Protein AF-A0AAV6XB98-F1 (afdb_monomer_lite)

pLDDT: mean 74.79, std 18.64, range [35.88, 96.38]

Foldseek 3Di:
DDDDDDDDDDPPPVPDPQVVCCVPVNRPFPDDPPPPPGDDPDPVPPVVVVVVVVVVVVVVVVVVVVVVVVVVVVVVVVVVVVVVVVVVVVVVVVVVVVVVVVVPD

Sequence (105 aa):
MEKCRIDAETRGEVVDVDKIVDDTLGKRLSYIVGLGYGSKPNKSSSGMRILQETLKEKDRECVELREERAALMEEMNDTKSTLTEHTRLFEKLVQSQNLNSRDGD

Secondary structure (DSSP, 8-state):
----------------HHHHHHHHH-S-----TTT--S------HHHHHHHHHHHHHHHHHHHHHHHHHHHHHHHHHHHHHHHHHHHHHHHHHHHHHHHHTTTT-

Radius of gyration: 32.94 Å; chains: 1; bounding box: 71×32×87 Å

Structure (mmCIF, N/CA/C/O backbone):
data_AF-A0AAV6XB98-F1
#
_entry.id   AF-A0AAV6XB98-F1
#
loop_
_atom_site.group_PDB
_atom_site.id
_atom_site.type_symbol
_atom_site.label_atom_id
_atom_site.label_alt_id
_atom_site.label_comp_id
_atom_site.label_asym_id
_atom_site.label_entity_id
_atom_site.label_seq_id
_atom_site.pdbx_PDB_ins_code
_atom_site.Cartn_x
_atom_site.Cartn_y
_atom_site.Cartn_z
_atom_site.occupancy
_atom_site.B_iso_or_equiv
_atom_site.auth_seq_id
_atom_site.auth_comp_id
_atom_site.auth_asym_id
_atom_site.auth_atom_id
_atom_site.pdbx_PDB_model_num
ATOM 1 N N . MET A 1 1 ? 35.809 -27.806 25.733 1.00 35.88 1 MET A N 1
ATOM 2 C CA . MET A 1 1 ? 35.844 -27.625 24.268 1.00 35.88 1 MET A CA 1
ATOM 3 C C . MET A 1 1 ? 34.701 -28.454 23.703 1.00 35.88 1 MET A C 1
ATOM 5 O O . MET A 1 1 ? 34.775 -29.667 23.786 1.00 35.88 1 MET A O 1
ATOM 9 N N . GLU A 1 2 ? 33.515 -27.854 23.578 1.00 46.50 2 GLU A N 1
ATOM 10 C CA . GLU A 1 2 ? 32.950 -27.324 22.313 1.00 46.50 2 GLU A CA 1
ATOM 11 C C . GLU A 1 2 ? 32.302 -28.474 21.508 1.00 46.50 2 GLU A C 1
ATOM 13 O O . GLU A 1 2 ? 32.974 -29.440 21.174 1.00 46.50 2 GLU A O 1
ATOM 18 N N . LYS A 1 3 ? 30.992 -28.488 21.229 1.00 44.19 3 LYS A N 1
ATOM 19 C CA . LYS A 1 3 ? 30.304 -27.556 20.324 1.00 44.19 3 LYS A CA 1
ATOM 20 C C . LYS A 1 3 ? 28.782 -27.516 20.543 1.00 44.19 3 LYS A C 1
ATOM 22 O O . LYS A 1 3 ? 28.149 -28.539 20.776 1.00 44.19 3 LYS A O 1
ATOM 27 N N . CYS A 1 4 ? 28.243 -26.307 20.391 1.00 50.19 4 CYS A N 1
ATOM 28 C CA . CYS A 1 4 ? 26.832 -25.942 20.252 1.00 50.19 4 CYS A CA 1
ATOM 29 C C . CYS A 1 4 ? 26.159 -26.535 18.998 1.00 50.19 4 CYS A C 1
ATOM 31 O O . CYS A 1 4 ? 26.870 -26.865 18.045 1.00 50.19 4 CYS A O 1
ATOM 33 N N . ARG A 1 5 ? 24.808 -26.479 18.987 1.00 50.22 5 ARG A N 1
ATOM 34 C CA . ARG A 1 5 ? 23.828 -26.306 17.870 1.00 50.22 5 ARG A CA 1
ATOM 35 C C . ARG A 1 5 ? 22.649 -27.287 18.044 1.00 50.22 5 ARG A C 1
ATOM 37 O O . ARG A 1 5 ? 22.912 -28.432 18.370 1.00 50.22 5 ARG A O 1
ATOM 44 N N . ILE A 1 6 ? 21.363 -26.989 17.838 1.00 45.75 6 ILE A N 1
ATOM 45 C CA . ILE A 1 6 ? 20.564 -25.841 17.360 1.00 45.75 6 ILE A CA 1
ATOM 46 C C . ILE A 1 6 ? 19.116 -26.083 17.856 1.00 45.75 6 ILE A C 1
ATOM 48 O O . ILE A 1 6 ? 18.750 -27.214 18.167 1.00 45.75 6 ILE A O 1
ATOM 52 N N . ASP A 1 7 ? 18.355 -24.996 17.949 1.00 46.22 7 ASP A N 1
ATOM 53 C CA . ASP A 1 7 ? 17.010 -24.811 18.497 1.00 46.22 7 ASP A CA 1
ATOM 54 C C . ASP A 1 7 ? 15.831 -25.531 17.808 1.00 46.22 7 ASP A C 1
ATOM 56 O O . ASP A 1 7 ? 15.935 -26.046 16.698 1.00 46.22 7 ASP A O 1
ATOM 60 N N . ALA A 1 8 ? 14.681 -25.343 18.474 1.00 44.78 8 ALA A N 1
ATOM 61 C CA . ALA A 1 8 ? 13.292 -25.408 18.018 1.00 44.78 8 ALA A CA 1
ATOM 62 C C . ALA A 1 8 ? 12.590 -26.759 18.163 1.00 44.78 8 ALA A C 1
ATOM 64 O O . ALA A 1 8 ? 12.724 -27.623 17.315 1.00 44.78 8 ALA A O 1
ATOM 65 N N . GLU A 1 9 ? 11.732 -26.865 19.187 1.00 44.47 9 GLU A N 1
ATOM 66 C CA . GLU A 1 9 ? 10.374 -27.387 19.000 1.00 44.47 9 GLU A CA 1
ATOM 67 C C . GLU A 1 9 ? 9.471 -27.093 20.214 1.00 44.47 9 GLU A C 1
ATOM 69 O O . GLU A 1 9 ? 9.723 -27.480 21.354 1.00 44.47 9 GLU A O 1
ATOM 74 N N . THR A 1 10 ? 8.390 -26.363 19.923 1.00 48.88 10 THR A N 1
ATOM 75 C CA . THR A 1 10 ? 7.099 -26.383 20.626 1.00 48.88 10 THR A CA 1
ATOM 76 C C . THR A 1 10 ? 7.090 -26.071 22.126 1.00 48.88 10 THR A C 1
ATOM 78 O O . THR A 1 10 ? 6.768 -26.917 22.957 1.00 48.88 10 THR A O 1
ATOM 81 N N . ARG A 1 11 ? 7.239 -24.787 22.484 1.00 45.88 11 ARG A N 1
ATOM 82 C CA . ARG A 1 11 ? 6.486 -24.254 23.636 1.00 45.88 11 ARG A CA 1
ATOM 83 C C . ARG A 1 11 ? 5.016 -24.103 23.235 1.00 45.88 11 ARG A C 1
ATOM 85 O O . ARG A 1 11 ? 4.533 -23.001 23.008 1.00 45.88 11 ARG A O 1
ATOM 92 N N . GLY A 1 12 ? 4.322 -25.229 23.099 1.00 49.31 12 GLY A N 1
ATOM 93 C CA . GLY A 1 12 ? 2.868 -25.241 23.162 1.00 49.31 12 GLY A CA 1
ATOM 94 C C . GLY A 1 12 ? 2.483 -25.003 24.613 1.00 49.31 12 GLY A C 1
ATOM 95 O O . GLY A 1 12 ? 2.366 -25.954 25.381 1.00 49.31 12 GLY A O 1
ATOM 96 N N . GLU A 1 13 ? 2.369 -23.739 25.020 1.00 58.66 13 GLU A N 1
ATOM 97 C CA . GLU A 1 13 ? 1.646 -23.424 26.246 1.00 58.66 13 GLU A CA 1
ATOM 98 C C . GLU A 1 13 ? 0.235 -23.983 26.049 1.00 58.66 13 GLU A C 1
ATOM 100 O O . GLU A 1 13 ? -0.438 -23.635 25.079 1.00 58.66 13 GLU A O 1
ATOM 105 N N . VAL A 1 14 ? -0.166 -24.944 26.884 1.00 62.22 14 VAL A N 1
ATOM 106 C CA . VAL A 1 14 ? -1.522 -25.494 26.852 1.00 62.22 14 VAL A CA 1
ATOM 107 C C . VAL A 1 14 ? -2.437 -24.350 27.249 1.00 62.22 14 VAL A C 1
ATOM 109 O O . VAL A 1 14 ? -2.589 -24.040 28.430 1.00 62.22 14 VAL A O 1
ATOM 112 N N . VAL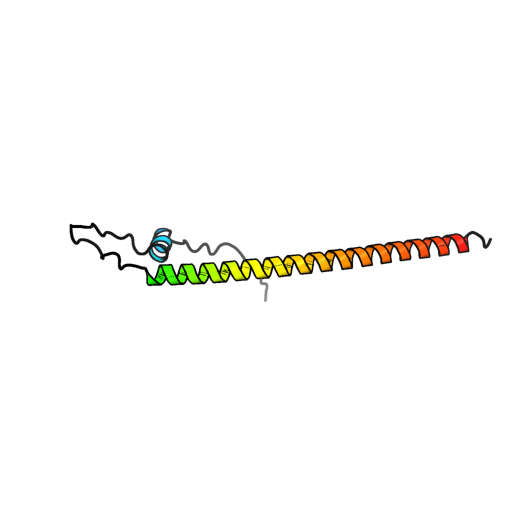 A 1 15 ? -2.965 -23.657 26.245 1.00 60.66 15 VAL A N 1
ATOM 113 C CA . VAL A 1 15 ? -3.853 -22.533 26.481 1.00 60.66 15 VAL A CA 1
ATOM 114 C C . VAL A 1 15 ? -5.194 -23.123 26.873 1.00 60.66 15 VAL A C 1
ATOM 116 O O . VAL A 1 15 ? -5.890 -23.725 26.056 1.00 60.66 15 VAL A O 1
ATOM 119 N N . ASP A 1 16 ? -5.508 -23.008 28.157 1.00 72.81 16 ASP A N 1
ATOM 120 C CA . ASP A 1 16 ? -6.788 -23.432 28.692 1.00 72.81 16 ASP A CA 1
ATOM 121 C C . ASP A 1 16 ? -7.898 -22.633 27.996 1.00 72.81 16 ASP A C 1
ATOM 123 O O . ASP A 1 16 ? -7.990 -21.408 28.123 1.00 72.81 16 ASP A O 1
ATOM 127 N N . VAL A 1 17 ? -8.711 -23.338 27.211 1.00 68.81 17 VAL A N 1
ATOM 128 C CA . VAL A 1 17 ? -9.831 -22.751 26.475 1.00 68.81 17 VAL A CA 1
ATOM 129 C C . VAL A 1 17 ? -10.807 -22.103 27.450 1.00 68.81 17 VAL A C 1
ATOM 131 O O . VAL A 1 17 ? -11.334 -21.038 27.140 1.00 68.81 17 VAL A O 1
ATOM 134 N N . ASP A 1 18 ? -10.991 -22.675 28.644 1.00 66.06 18 ASP A N 1
ATOM 135 C CA . ASP A 1 18 ? -11.857 -22.090 29.666 1.00 66.06 18 ASP A CA 1
ATOM 136 C C . ASP A 1 18 ? -11.288 -20.764 30.180 1.00 66.06 18 ASP A C 1
ATOM 138 O O . ASP A 1 18 ? -12.043 -19.818 30.384 1.00 66.06 18 ASP A O 1
ATOM 142 N N . LYS A 1 19 ? -9.960 -20.640 30.277 1.00 72.62 19 LYS A N 1
ATOM 143 C CA . LYS A 1 19 ? -9.297 -19.380 30.632 1.00 72.62 19 LYS A CA 1
ATOM 144 C C . LYS A 1 19 ? -9.424 -18.331 29.528 1.00 72.62 19 LYS A C 1
ATOM 146 O O . LYS A 1 19 ? -9.740 -17.187 29.827 1.00 72.62 19 LYS A O 1
ATOM 151 N N . ILE A 1 20 ? -9.237 -18.708 28.259 1.00 70.88 20 ILE A N 1
ATOM 152 C CA . ILE A 1 20 ? -9.449 -17.781 27.132 1.00 70.88 20 ILE A CA 1
ATOM 153 C C . ILE A 1 20 ? -10.890 -17.284 27.132 1.00 70.88 20 ILE A C 1
ATOM 155 O O . ILE A 1 20 ? -11.127 -16.091 26.970 1.00 70.88 20 ILE A 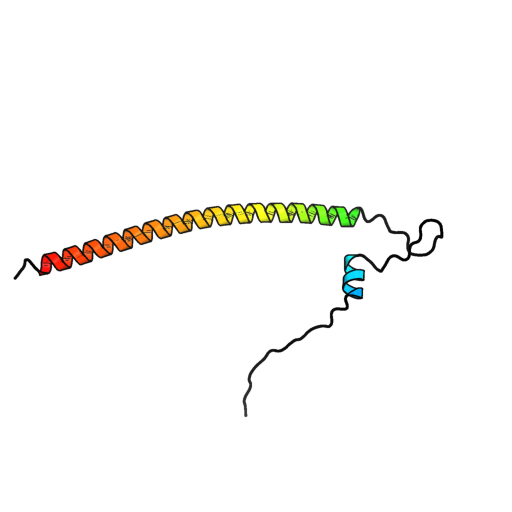O 1
ATOM 159 N N . VAL A 1 21 ? -11.850 -18.192 27.309 1.00 66.75 21 VAL A N 1
ATOM 160 C CA . VAL A 1 21 ? -13.281 -17.881 27.334 1.00 66.75 21 VAL A CA 1
ATOM 161 C C . VAL A 1 21 ? -13.621 -16.989 28.525 1.00 66.75 21 VAL A C 1
ATOM 163 O O . VAL A 1 21 ? -14.330 -16.004 28.347 1.00 66.75 21 VAL A O 1
ATOM 166 N N . ASP A 1 22 ? -13.081 -17.264 29.709 1.00 69.94 22 ASP A N 1
ATOM 167 C CA . ASP A 1 22 ? -13.283 -16.432 30.895 1.00 69.94 22 ASP A CA 1
ATOM 168 C C . ASP A 1 22 ? -12.633 -15.042 30.753 1.00 69.94 22 ASP A C 1
ATOM 170 O O . ASP A 1 22 ? -13.197 -14.058 31.235 1.00 69.94 22 ASP A O 1
ATOM 174 N N . ASP A 1 23 ? -11.495 -14.936 30.062 1.00 67.56 23 ASP A N 1
ATOM 175 C CA . ASP A 1 23 ? -10.796 -13.669 29.805 1.00 67.56 23 ASP A CA 1
ATOM 176 C C . ASP A 1 23 ? -11.473 -12.848 28.687 1.00 67.56 23 ASP A C 1
ATOM 178 O O . ASP A 1 23 ? -11.499 -11.617 28.748 1.00 67.56 23 ASP A O 1
ATOM 182 N N . THR A 1 24 ? -12.060 -13.505 27.676 1.00 59.41 24 THR A N 1
ATOM 183 C CA . THR A 1 24 ? -12.726 -12.841 26.534 1.00 59.41 24 THR A CA 1
ATOM 184 C C . THR A 1 24 ? -14.206 -12.554 26.764 1.00 59.41 24 THR A C 1
ATOM 186 O O . THR A 1 24 ? -14.690 -11.494 26.369 1.00 59.41 24 THR A O 1
ATOM 189 N N . LEU A 1 25 ? -14.941 -13.475 27.387 1.00 61.69 25 LEU A N 1
ATOM 190 C CA . LEU A 1 25 ? -16.385 -13.367 27.625 1.00 61.69 25 LEU A CA 1
ATOM 191 C C . LEU A 1 25 ? -16.723 -12.996 29.077 1.00 61.69 25 LEU A C 1
ATOM 193 O O . LEU A 1 25 ? -17.885 -12.707 29.379 1.00 61.69 25 LEU A O 1
ATOM 197 N N . GLY A 1 26 ? -15.726 -12.957 29.968 1.00 58.72 26 GLY A N 1
ATOM 198 C CA . GLY A 1 26 ? -15.941 -12.928 31.412 1.00 58.72 26 GLY A CA 1
ATOM 199 C C . GLY A 1 26 ? -16.292 -14.325 31.934 1.00 58.72 26 GLY A C 1
ATOM 200 O O . GLY A 1 26 ? -16.940 -15.104 31.235 1.00 58.72 26 GLY A O 1
ATOM 201 N N . LYS A 1 27 ? -15.892 -14.637 33.179 1.00 61.09 27 LYS A N 1
ATOM 202 C CA . LYS A 1 27 ? -16.232 -15.900 33.870 1.00 61.09 27 LYS A CA 1
ATOM 203 C C . LYS A 1 27 ? -17.668 -16.313 33.578 1.00 61.09 27 LYS A C 1
ATOM 205 O O . LYS A 1 27 ? -18.549 -15.487 33.831 1.00 61.09 27 LYS A O 1
ATOM 210 N N . ARG A 1 28 ? -17.900 -17.552 33.103 1.00 56.91 28 ARG A N 1
ATOM 211 C CA . ARG A 1 28 ? -19.246 -18.103 32.799 1.00 56.91 28 ARG A CA 1
ATOM 212 C C . ARG A 1 28 ? -20.277 -17.575 33.800 1.00 56.91 28 ARG A C 1
ATOM 214 O O . ARG A 1 28 ? -20.323 -18.003 34.955 1.00 56.91 28 ARG A O 1
ATOM 221 N N . LEU A 1 29 ? -21.066 -16.590 33.370 1.00 56.94 29 LEU A N 1
ATOM 222 C CA . LEU A 1 29 ? -21.974 -15.860 34.247 1.00 56.94 29 LEU A CA 1
ATOM 223 C C . LEU A 1 29 ? -23.088 -16.810 34.694 1.00 56.94 29 LEU A C 1
ATOM 225 O O . LEU A 1 29 ? -24.021 -17.087 33.950 1.00 56.94 29 LEU A O 1
ATOM 229 N N . SER A 1 30 ? -23.017 -17.273 35.939 1.00 59.06 30 SER A N 1
ATOM 230 C CA . SER A 1 30 ? -24.056 -18.065 36.614 1.00 59.06 30 SER A CA 1
ATOM 231 C C . SER A 1 30 ? -25.291 -17.239 37.001 1.00 59.06 30 SER A C 1
ATOM 233 O O . SER A 1 30 ? -26.075 -17.656 37.853 1.00 59.06 30 SER A O 1
ATOM 235 N N . TYR A 1 31 ? -25.457 -16.043 36.425 1.00 58.62 31 TYR A N 1
ATOM 236 C CA . TYR A 1 31 ? -26.515 -15.132 36.829 1.00 58.62 31 TYR A CA 1
ATOM 237 C C . TYR A 1 31 ? -27.869 -15.547 36.265 1.00 58.62 31 TYR A C 1
ATOM 239 O O . TYR A 1 31 ? -28.130 -15.405 35.071 1.00 58.62 31 TYR A O 1
ATOM 247 N N . ILE A 1 32 ? -28.752 -16.003 37.152 1.00 60.53 32 ILE A N 1
ATOM 248 C CA . ILE A 1 32 ? -30.136 -16.333 36.814 1.00 60.53 32 ILE A CA 1
ATOM 249 C C . ILE A 1 32 ? -31.023 -15.156 37.227 1.00 60.53 32 ILE A C 1
ATOM 251 O O . ILE A 1 32 ? -31.219 -14.869 38.414 1.00 60.53 32 ILE A O 1
ATOM 255 N N . VAL A 1 33 ? -31.571 -14.460 36.229 1.00 51.94 33 VAL A N 1
ATOM 256 C CA . VAL A 1 33 ? -32.494 -13.335 36.430 1.00 51.94 33 VAL A CA 1
ATOM 257 C C . VAL A 1 33 ? -33.710 -13.806 37.236 1.00 51.94 33 VAL A C 1
ATOM 259 O O . VAL A 1 33 ? -34.360 -14.779 36.876 1.00 51.94 33 VAL A O 1
ATOM 262 N N . GLY A 1 34 ? -34.021 -13.101 38.328 1.00 56.09 34 GLY A N 1
ATOM 263 C CA . GLY A 1 34 ? -35.185 -13.375 39.182 1.00 56.09 34 GLY A CA 1
ATOM 264 C C . GLY A 1 34 ? -34.907 -14.254 40.405 1.00 56.09 34 GLY A C 1
ATOM 265 O O . GLY A 1 34 ? -35.691 -14.208 41.346 1.00 56.09 34 GLY A O 1
ATOM 266 N N . LEU A 1 35 ? -33.778 -14.973 40.448 1.00 60.97 35 LEU A N 1
ATOM 267 C CA . LEU A 1 35 ? -33.398 -15.809 41.600 1.00 60.97 35 LEU A CA 1
ATOM 268 C C . LEU A 1 35 ? -32.226 -15.241 42.417 1.00 60.97 35 LEU A C 1
ATOM 270 O O . LEU A 1 35 ? -31.918 -15.755 43.484 1.00 60.97 35 LEU A O 1
ATOM 274 N N . GLY A 1 36 ? -31.568 -14.177 41.944 1.00 58.03 36 GLY A N 1
ATOM 275 C CA . GLY A 1 36 ? -30.512 -13.482 42.696 1.00 58.03 36 GLY A CA 1
ATOM 276 C C . GLY A 1 36 ? -29.194 -14.255 42.853 1.00 58.03 36 GLY A C 1
ATOM 277 O O . GLY A 1 36 ? -28.289 -13.756 43.514 1.00 58.03 36 GLY A O 1
ATOM 278 N N . TYR A 1 37 ? -29.062 -15.430 42.233 1.00 52.38 37 TYR A N 1
ATOM 279 C CA . TYR A 1 37 ? -27.819 -16.202 42.179 1.00 52.38 37 TYR A CA 1
ATOM 280 C C . TYR A 1 37 ? -26.922 -15.707 41.046 1.00 52.38 37 TYR A C 1
ATOM 282 O O . TYR A 1 37 ? -27.423 -15.407 39.966 1.00 52.38 37 TYR A O 1
ATOM 290 N N . GLY A 1 38 ? -25.610 -15.656 41.297 1.00 59.34 38 GLY A N 1
ATOM 291 C CA . GLY A 1 38 ? -24.583 -15.215 40.348 1.00 59.34 38 GLY A CA 1
ATOM 292 C C . GLY A 1 38 ? -24.338 -13.700 40.349 1.00 59.34 38 GLY A C 1
ATOM 293 O O . GLY A 1 38 ? -25.159 -12.905 40.811 1.00 59.34 38 GLY A O 1
ATOM 294 N N . SER A 1 39 ? -23.181 -13.274 39.840 1.00 59.50 39 SER A N 1
ATOM 295 C CA . SER A 1 39 ? -22.861 -11.849 39.696 1.00 59.50 39 SER A CA 1
ATOM 296 C C . SER A 1 39 ? -23.759 -11.219 38.633 1.00 59.50 39 SER A C 1
ATOM 298 O O . SER A 1 39 ? -23.695 -11.609 37.470 1.00 59.50 39 SER A O 1
ATOM 300 N N . LYS A 1 40 ? -24.580 -10.227 39.013 1.00 62.09 40 LYS A N 1
ATOM 301 C CA . LYS A 1 40 ? -25.377 -9.436 38.060 1.00 62.09 40 LYS A CA 1
ATOM 302 C C . LYS A 1 40 ? -24.470 -8.955 36.919 1.00 62.09 40 LYS A C 1
ATOM 304 O O . LYS A 1 40 ? -23.456 -8.324 37.224 1.00 62.09 40 LYS A O 1
ATOM 309 N N . PRO A 1 41 ? -24.812 -9.206 35.640 1.00 59.12 41 PRO A N 1
ATOM 310 C CA . PRO A 1 41 ? -24.033 -8.716 34.517 1.00 59.12 41 PRO A CA 1
ATOM 311 C C . PRO A 1 41 ? -24.006 -7.196 34.609 1.00 59.12 41 PRO A C 1
ATOM 313 O O . PRO A 1 41 ? -25.027 -6.515 34.470 1.00 59.12 41 PRO A O 1
ATOM 316 N N . ASN A 1 42 ? -22.831 -6.669 34.933 1.00 58.66 42 ASN A N 1
ATOM 317 C CA . ASN A 1 42 ? -22.614 -5.240 34.976 1.00 58.66 42 ASN A CA 1
ATOM 318 C C . ASN A 1 42 ? -22.750 -4.757 33.532 1.00 58.66 42 ASN A C 1
ATOM 320 O O . ASN A 1 42 ? -22.097 -5.307 32.648 1.00 58.66 42 ASN A O 1
ATOM 324 N N . LYS A 1 43 ? -23.648 -3.800 33.275 1.00 58.28 43 LYS A N 1
ATOM 325 C CA . LYS A 1 43 ? -23.936 -3.292 31.926 1.00 58.28 43 LYS A CA 1
ATOM 326 C C . LYS A 1 43 ? -22.627 -2.807 31.288 1.00 58.28 43 LYS A C 1
ATOM 328 O O . LYS A 1 43 ? -22.205 -1.678 31.526 1.00 58.28 43 LYS A O 1
ATOM 333 N N . SER A 1 44 ? -21.997 -3.650 30.472 1.00 56.31 44 SER A N 1
ATOM 334 C CA . SER A 1 44 ? -20.673 -3.475 29.858 1.00 56.31 44 SER A CA 1
ATOM 335 C C . SER A 1 44 ? -20.664 -2.434 28.728 1.00 56.31 44 SER A C 1
ATOM 337 O O . SER A 1 44 ? -19.908 -2.538 27.765 1.00 56.31 44 SER A O 1
ATOM 339 N N . SER A 1 45 ? -21.486 -1.385 28.841 1.00 60.47 45 SER A N 1
ATOM 340 C CA . SER A 1 45 ? -21.604 -0.339 27.820 1.00 60.47 45 SER A CA 1
ATOM 341 C C . SER A 1 45 ? -20.304 0.442 27.608 1.00 60.47 45 SER A C 1
ATOM 343 O O . SER A 1 45 ? -20.111 0.996 26.535 1.00 60.47 45 SER A O 1
ATOM 345 N N . SER A 1 46 ? -19.406 0.462 28.599 1.00 63.38 46 SER A N 1
ATOM 346 C CA . SER A 1 46 ? -18.098 1.118 28.493 1.00 63.38 46 SER A CA 1
ATOM 347 C C . SER A 1 46 ? -17.129 0.316 27.615 1.00 63.38 46 SER A C 1
ATOM 349 O O . SER A 1 46 ? -16.642 0.831 26.613 1.00 63.38 46 SER A O 1
ATOM 351 N N . GLY A 1 47 ? -16.935 -0.976 27.908 1.00 68.38 47 GLY A N 1
ATOM 352 C CA . GLY A 1 47 ? -16.044 -1.837 27.120 1.00 68.38 47 GLY A CA 1
ATOM 353 C C . GLY A 1 47 ? -16.511 -1.999 25.673 1.00 68.38 47 GLY A C 1
ATOM 354 O O . GLY A 1 47 ? -15.704 -1.944 24.752 1.00 68.38 47 GLY A O 1
ATOM 355 N N . MET A 1 48 ? -17.825 -2.098 25.455 1.00 73.75 48 MET A N 1
ATOM 356 C CA . MET A 1 48 ? -18.377 -2.231 24.106 1.00 73.75 48 MET A CA 1
ATOM 357 C C . MET A 1 48 ? -18.245 -0.944 23.274 1.00 73.75 48 MET A C 1
ATOM 359 O O . MET A 1 48 ? -18.075 -1.023 22.061 1.00 73.75 48 MET A O 1
ATOM 363 N N . ARG A 1 49 ? -18.271 0.238 23.910 1.00 75.69 49 ARG A N 1
ATOM 364 C CA . ARG A 1 49 ? -17.979 1.513 23.230 1.00 75.69 49 ARG A CA 1
ATOM 365 C C . ARG A 1 49 ? -16.510 1.633 22.851 1.00 75.69 49 ARG A C 1
ATOM 367 O O . ARG A 1 49 ? -16.235 1.992 21.715 1.00 75.69 49 ARG A O 1
ATOM 374 N N . ILE A 1 50 ? -15.598 1.279 23.758 1.00 83.25 50 ILE A N 1
ATOM 375 C CA . ILE A 1 50 ? -14.152 1.310 23.489 1.00 83.25 50 ILE A CA 1
ATOM 376 C C . ILE A 1 50 ? -13.825 0.387 22.313 1.00 83.25 50 ILE A C 1
ATOM 378 O O . ILE A 1 50 ? -13.204 0.821 21.352 1.00 83.25 50 ILE A O 1
ATOM 382 N N . LEU A 1 51 ? -14.332 -0.850 22.327 1.00 78.62 51 LEU A N 1
ATOM 383 C CA . LEU A 1 51 ? -14.150 -1.792 21.219 1.00 78.62 51 LEU A CA 1
ATOM 384 C C . LEU A 1 51 ? -14.704 -1.253 19.892 1.00 78.62 51 LEU A C 1
ATOM 386 O O . LEU A 1 51 ? -14.093 -1.449 18.846 1.00 78.62 51 LEU A O 1
ATOM 390 N N . GLN A 1 52 ? -15.842 -0.556 19.922 1.00 85.00 52 GLN A N 1
ATOM 391 C CA . GLN A 1 52 ? -16.427 0.049 18.727 1.00 85.00 52 GLN A CA 1
ATOM 392 C C . GLN A 1 52 ? -15.611 1.245 18.209 1.00 85.00 52 GLN A C 1
ATOM 394 O O . GLN A 1 52 ? -15.520 1.436 16.997 1.00 85.00 52 GLN A O 1
ATOM 399 N N . GLU A 1 53 ? -15.025 2.049 19.094 1.00 88.31 53 GLU A N 1
ATOM 400 C CA . GLU A 1 53 ? -14.111 3.131 18.715 1.00 88.31 53 GLU A CA 1
ATOM 401 C C . GLU A 1 53 ? -12.812 2.577 18.129 1.00 88.31 53 GLU A C 1
ATOM 403 O O . GLU A 1 53 ? -12.421 2.994 17.040 1.00 88.31 53 GLU A O 1
ATOM 408 N N . THR A 1 54 ? -12.214 1.568 18.767 1.00 89.19 54 THR A N 1
ATOM 409 C CA . THR A 1 54 ? -11.020 0.886 18.253 1.00 89.19 54 THR A CA 1
ATOM 410 C C . THR A 1 54 ? -11.280 0.238 16.895 1.00 89.19 54 THR A C 1
ATOM 412 O O . THR A 1 54 ? -10.435 0.318 16.009 1.00 89.19 54 THR A O 1
ATOM 415 N N . LEU A 1 55 ? -12.456 -0.365 16.689 1.00 91.38 55 LEU A N 1
ATOM 416 C CA . LEU A 1 55 ? -12.822 -0.941 15.395 1.00 91.38 55 LEU A CA 1
ATOM 417 C C . LEU A 1 55 ? -12.894 0.136 14.304 1.00 91.38 55 LEU A C 1
ATOM 419 O O . LEU A 1 55 ? -12.323 -0.042 13.235 1.00 91.38 55 LEU A O 1
ATOM 423 N N . LYS A 1 56 ? -13.521 1.283 14.591 1.00 92.81 56 LYS A N 1
ATOM 424 C CA . LYS A 1 56 ? -13.592 2.408 13.644 1.00 92.81 56 LYS A CA 1
ATOM 425 C C . LYS A 1 56 ? -12.219 2.985 13.310 1.00 92.81 56 LYS A C 1
ATOM 427 O O . LYS A 1 56 ? -12.001 3.402 12.177 1.00 92.81 56 LYS A O 1
ATOM 432 N N . GLU A 1 57 ? -11.321 3.055 14.285 1.00 92.69 57 GLU A N 1
ATOM 433 C CA . GLU A 1 57 ? -9.945 3.509 14.073 1.00 92.69 57 GLU A CA 1
ATOM 434 C C . GLU A 1 57 ? -9.171 2.525 13.189 1.00 92.69 57 GLU A C 1
ATOM 436 O O . GLU A 1 57 ? -8.569 2.931 12.197 1.00 92.69 57 GLU A O 1
ATOM 441 N N . LYS A 1 58 ? -9.284 1.222 13.470 1.00 92.31 58 LYS A N 1
ATOM 442 C CA . LYS A 1 58 ? -8.668 0.162 12.661 1.00 92.31 58 LYS A CA 1
ATOM 443 C C . LYS A 1 58 ? -9.219 0.098 11.240 1.00 92.31 58 LYS A C 1
ATOM 445 O O . LYS A 1 58 ? -8.461 -0.158 10.306 1.00 92.31 58 LYS A O 1
ATOM 450 N N . ASP A 1 59 ? -10.509 0.366 11.061 1.00 93.56 59 ASP A N 1
ATOM 451 C CA . ASP A 1 59 ? -11.126 0.449 9.738 1.00 93.56 59 ASP A CA 1
ATOM 452 C C . ASP A 1 59 ? -10.570 1.631 8.931 1.00 93.56 59 ASP A C 1
ATOM 454 O O . ASP A 1 59 ? -10.326 1.484 7.734 1.00 93.56 59 ASP A O 1
ATOM 458 N N . ARG A 1 60 ? -10.318 2.783 9.569 1.00 93.94 60 ARG A N 1
ATOM 459 C CA . ARG A 1 60 ? -9.670 3.932 8.909 1.00 93.94 60 ARG A CA 1
ATOM 460 C C . ARG A 1 60 ? -8.233 3.618 8.515 1.00 93.94 60 ARG A C 1
ATOM 462 O O . ARG A 1 60 ? -7.881 3.821 7.360 1.00 93.94 60 ARG A O 1
ATOM 469 N N . GLU A 1 61 ? -7.455 3.040 9.427 1.00 95.06 61 GLU A N 1
ATOM 470 C CA . GLU A 1 61 ? -6.077 2.605 9.158 1.00 95.06 61 GLU A CA 1
ATOM 471 C C . GLU A 1 61 ? -6.033 1.612 7.980 1.00 95.06 61 GLU A C 1
ATOM 473 O O . GLU A 1 61 ? -5.200 1.719 7.084 1.00 95.06 61 GLU A O 1
ATOM 478 N N . CYS A 1 62 ? -6.995 0.683 7.907 1.00 94.06 62 CYS A N 1
ATOM 479 C CA . CYS A 1 62 ? -7.127 -0.229 6.769 1.00 94.06 62 CYS A CA 1
ATOM 480 C C . CYS A 1 62 ? -7.418 0.482 5.441 1.00 94.06 62 CYS A C 1
ATOM 482 O O . CYS A 1 62 ? -6.992 -0.004 4.392 1.00 94.06 62 CYS A O 1
ATOM 484 N N . VAL A 1 63 ? -8.191 1.570 5.454 1.00 95.75 63 VAL A N 1
ATOM 485 C CA . VAL A 1 63 ? -8.488 2.353 4.246 1.00 95.75 63 VAL A CA 1
ATOM 486 C C . VAL A 1 63 ? -7.242 3.104 3.791 1.00 95.75 63 VAL A C 1
ATOM 488 O O . VAL A 1 63 ? -6.860 2.962 2.632 1.00 95.75 63 VAL A O 1
ATOM 491 N N . GLU A 1 64 ? -6.559 3.792 4.704 1.00 95.19 64 GLU A N 1
ATOM 492 C CA . GLU A 1 64 ? -5.322 4.527 4.413 1.00 95.19 64 GLU A CA 1
ATOM 493 C C . GLU A 1 64 ? -4.243 3.600 3.829 1.00 95.19 64 GLU A C 1
ATOM 495 O O . GLU A 1 64 ? -3.686 3.877 2.768 1.00 95.19 64 GLU A O 1
ATOM 500 N N . LEU A 1 65 ? -4.032 2.424 4.432 1.00 93.94 65 LEU A N 1
ATOM 501 C CA . LEU A 1 65 ? -3.076 1.432 3.923 1.00 93.94 65 LEU A CA 1
ATOM 502 C C . LEU A 1 65 ? -3.460 0.876 2.543 1.00 93.94 65 LEU A C 1
ATOM 504 O O . LEU A 1 65 ? -2.591 0.496 1.753 1.00 93.94 65 LEU A O 1
ATOM 508 N N . ARG A 1 66 ? -4.758 0.782 2.226 1.00 94.00 66 ARG A N 1
ATOM 509 C CA . ARG A 1 66 ? -5.213 0.356 0.891 1.00 94.00 66 ARG A CA 1
ATOM 510 C C . ARG A 1 66 ? -4.947 1.425 -0.159 1.00 94.00 66 ARG A C 1
ATOM 512 O O . ARG A 1 66 ? -4.575 1.062 -1.274 1.00 94.00 66 ARG A O 1
ATOM 519 N N . GLU A 1 67 ? -5.135 2.692 0.189 1.00 95.19 67 GLU A N 1
ATOM 520 C CA . GLU A 1 67 ? -4.829 3.830 -0.679 1.00 95.19 67 GLU A CA 1
ATOM 521 C C . GLU A 1 67 ? -3.319 3.933 -0.931 1.00 95.19 67 GLU A C 1
ATOM 523 O O . GLU A 1 67 ? -2.897 3.992 -2.086 1.00 95.19 67 GLU A O 1
ATOM 528 N N . 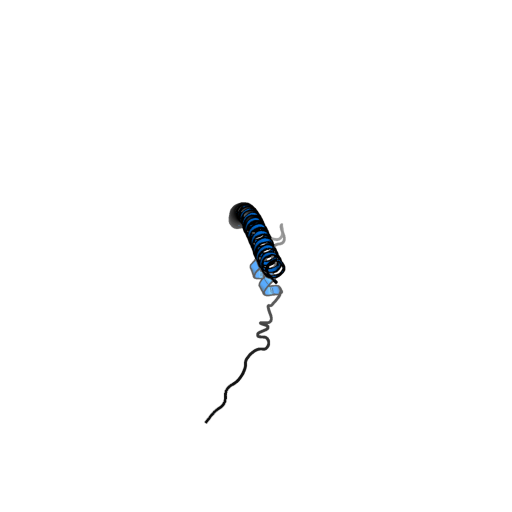GLU A 1 68 ? -2.496 3.819 0.114 1.00 95.94 68 GLU A N 1
ATOM 529 C CA . GLU A 1 68 ? 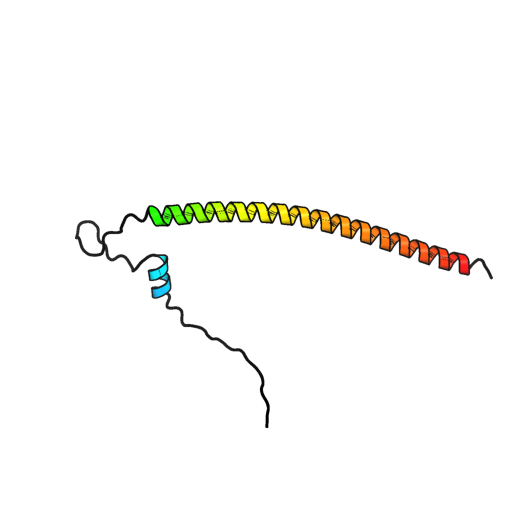-1.033 3.794 -0.008 1.00 95.94 68 GLU A CA 1
ATOM 530 C C . GLU A 1 68 ? -0.557 2.622 -0.878 1.00 95.94 68 GLU A C 1
ATOM 532 O O . GLU A 1 68 ? 0.244 2.794 -1.800 1.00 95.94 68 GLU A O 1
ATOM 537 N N . ARG A 1 69 ? -1.107 1.420 -0.660 1.00 94.44 69 ARG A N 1
ATOM 538 C CA . ARG A 1 69 ? -0.804 0.250 -1.495 1.00 94.44 69 ARG A CA 1
ATOM 539 C C . ARG A 1 69 ? -1.176 0.475 -2.961 1.00 94.44 69 ARG A C 1
ATOM 541 O O . ARG A 1 69 ? -0.480 -0.039 -3.836 1.00 94.44 69 ARG A O 1
ATOM 548 N N . ALA A 1 70 ? -2.279 1.168 -3.238 1.00 95.38 70 ALA A N 1
ATOM 549 C CA . ALA A 1 70 ? -2.687 1.472 -4.606 1.00 95.38 70 ALA A CA 1
ATOM 550 C C . ALA A 1 70 ? -1.688 2.425 -5.279 1.00 95.38 70 ALA A C 1
ATOM 552 O O . ALA A 1 70 ? -1.245 2.131 -6.388 1.00 95.38 70 ALA A O 1
ATOM 553 N N . ALA A 1 71 ? -1.264 3.480 -4.578 1.00 95.62 71 ALA A N 1
ATOM 554 C CA . ALA A 1 71 ? -0.259 4.421 -5.071 1.00 95.62 71 ALA A CA 1
ATOM 555 C C . ALA A 1 71 ? 1.091 3.734 -5.350 1.00 95.62 71 ALA A C 1
ATOM 557 O O . ALA A 1 71 ? 1.659 3.886 -6.429 1.00 95.62 71 ALA A O 1
ATOM 558 N N . LEU A 1 72 ? 1.568 2.890 -4.428 1.00 95.62 72 LEU A N 1
ATOM 559 C CA . LEU A 1 72 ? 2.803 2.119 -4.626 1.00 95.62 72 LEU A CA 1
ATOM 560 C C . LEU A 1 72 ? 2.712 1.153 -5.813 1.00 95.62 72 LEU A C 1
ATOM 562 O O . LEU A 1 72 ? 3.700 0.906 -6.503 1.00 95.62 72 LEU A O 1
ATOM 566 N N . MET A 1 73 ? 1.535 0.575 -6.060 1.00 95.69 73 MET A N 1
ATOM 567 C CA . MET A 1 73 ? 1.329 -0.316 -7.201 1.00 95.69 73 MET A CA 1
ATOM 568 C C . MET A 1 73 ? 1.372 0.442 -8.532 1.00 95.69 73 MET A C 1
ATOM 570 O O . MET A 1 73 ? 1.882 -0.096 -9.516 1.00 95.69 73 MET A O 1
ATOM 574 N N . GLU A 1 74 ? 0.857 1.669 -8.563 1.00 95.75 74 GLU A N 1
ATOM 575 C CA . GLU A 1 74 ? 0.958 2.565 -9.716 1.00 95.75 74 GLU A CA 1
ATOM 576 C C . GLU A 1 74 ? 2.422 2.931 -9.993 1.00 95.75 74 GLU A C 1
ATOM 578 O O . GLU A 1 74 ? 2.919 2.664 -11.087 1.00 95.75 74 GLU A O 1
ATOM 583 N N . GLU A 1 75 ? 3.158 3.383 -8.975 1.00 95.50 75 GLU A N 1
ATOM 584 C CA . GLU A 1 75 ? 4.586 3.703 -9.093 1.00 95.50 75 GLU A CA 1
ATOM 585 C C . GLU A 1 75 ? 5.419 2.488 -9.549 1.00 95.50 75 GLU A C 1
ATOM 587 O O . GLU A 1 75 ? 6.306 2.583 -10.405 1.00 95.50 75 GLU A O 1
ATOM 592 N N . MET A 1 76 ? 5.106 1.296 -9.034 1.00 95.88 76 MET A N 1
ATOM 593 C CA . MET A 1 76 ? 5.753 0.055 -9.462 1.00 95.88 76 MET A CA 1
ATOM 594 C C . MET A 1 76 ? 5.463 -0.275 -10.937 1.00 95.88 76 MET A C 1
ATOM 596 O O . MET A 1 76 ? 6.332 -0.785 -11.648 1.00 95.88 76 MET A O 1
ATOM 600 N N . ASN A 1 77 ? 4.252 -0.009 -11.426 1.00 95.44 77 ASN A N 1
ATOM 601 C CA . ASN A 1 77 ? 3.921 -0.228 -12.833 1.00 95.44 77 ASN A CA 1
ATOM 602 C C . ASN A 1 77 ? 4.657 0.757 -13.746 1.00 95.44 77 ASN A C 1
ATOM 604 O O . ASN A 1 77 ? 5.179 0.341 -14.784 1.00 95.44 77 ASN A O 1
ATOM 608 N N . ASP A 1 78 ? 4.766 2.019 -13.341 1.00 95.06 78 ASP A N 1
ATOM 609 C CA . ASP A 1 78 ? 5.506 3.038 -14.085 1.00 95.06 78 ASP A CA 1
ATOM 610 C C . ASP A 1 78 ? 6.997 2.708 -14.154 1.00 95.06 78 ASP A C 1
ATOM 612 O O . ASP A 1 78 ? 7.586 2.685 -15.235 1.00 95.06 78 ASP A O 1
ATOM 616 N N . THR A 1 79 ? 7.609 2.352 -13.024 1.00 95.19 79 THR A N 1
ATOM 617 C CA . THR A 1 79 ? 9.019 1.924 -12.980 1.00 95.19 79 THR A CA 1
ATOM 618 C C . THR A 1 79 ? 9.269 0.656 -13.796 1.00 95.19 79 THR A C 1
ATOM 620 O O . THR A 1 79 ? 10.286 0.534 -14.480 1.00 95.19 79 THR A O 1
ATOM 623 N N . LYS A 1 80 ? 8.327 -0.291 -13.803 1.00 95.75 80 LYS A N 1
ATOM 624 C CA . LYS A 1 80 ? 8.401 -1.469 -14.675 1.00 95.75 80 LYS A CA 1
ATOM 625 C C . LYS A 1 80 ? 8.306 -1.091 -16.155 1.00 95.75 80 LYS A C 1
ATOM 627 O O . LYS A 1 80 ? 9.011 -1.678 -16.981 1.00 95.75 80 LYS A O 1
ATOM 632 N N . SER A 1 81 ? 7.450 -0.132 -16.499 1.00 95.38 81 SER A N 1
ATOM 633 C CA . SER A 1 81 ? 7.298 0.375 -17.864 1.00 95.38 81 SER A CA 1
ATOM 634 C C . SER A 1 81 ? 8.588 1.039 -18.350 1.00 95.38 81 SER A C 1
ATOM 636 O O . SER A 1 81 ? 9.119 0.667 -19.399 1.00 95.38 81 SER A O 1
ATOM 638 N N . THR A 1 82 ? 9.171 1.934 -17.545 1.00 95.69 82 THR A N 1
ATOM 639 C CA . THR A 1 82 ? 10.438 2.599 -17.886 1.00 95.69 82 THR A CA 1
ATOM 640 C C . THR A 1 82 ? 11.580 1.600 -18.023 1.00 95.69 82 THR A C 1
ATOM 642 O O . THR A 1 82 ? 12.337 1.671 -18.991 1.00 95.69 82 THR A O 1
ATOM 645 N N . LEU A 1 83 ? 11.675 0.615 -17.123 1.00 96.19 83 LEU A N 1
ATOM 646 C CA . LEU A 1 83 ? 12.668 -0.453 -17.223 1.00 96.19 83 LEU A CA 1
ATOM 647 C C . LEU A 1 83 ? 12.517 -1.246 -18.528 1.00 96.19 83 LEU A C 1
ATOM 649 O O . LEU A 1 83 ? 13.509 -1.513 -19.201 1.00 96.19 83 LEU A O 1
ATOM 653 N N . THR A 1 84 ? 11.283 -1.575 -18.914 1.00 96.25 84 THR A N 1
ATOM 654 C CA . THR A 1 84 ? 10.997 -2.301 -20.160 1.00 96.25 84 THR A CA 1
ATOM 655 C C . THR A 1 84 ? 11.436 -1.498 -21.388 1.00 96.25 84 THR A C 1
ATOM 657 O O . THR A 1 84 ? 12.079 -2.045 -22.287 1.00 96.25 84 THR A O 1
ATOM 660 N N . GLU A 1 85 ? 11.150 -0.194 -21.422 1.00 96.12 85 GLU A N 1
ATOM 661 C CA . GLU A 1 85 ? 11.606 0.686 -22.503 1.00 96.12 85 GLU A CA 1
ATOM 662 C C . GLU A 1 85 ? 13.137 0.798 -22.543 1.00 96.12 85 GLU A C 1
ATOM 664 O O . GLU A 1 85 ? 13.735 0.704 -23.617 1.00 96.12 85 GLU A O 1
ATOM 669 N N . HIS A 1 86 ? 13.804 0.904 -21.390 1.00 96.25 86 HIS A N 1
ATOM 670 C CA . HIS A 1 86 ? 15.267 0.891 -21.325 1.00 96.25 86 HIS A CA 1
ATOM 671 C C . HIS A 1 86 ? 15.865 -0.416 -21.860 1.00 96.25 86 HIS A C 1
ATOM 673 O O . HIS A 1 86 ? 16.802 -0.367 -22.662 1.00 96.25 86 HIS A O 1
ATOM 679 N N . THR A 1 87 ? 15.313 -1.574 -21.486 1.00 96.38 87 THR A N 1
ATOM 680 C CA . THR A 1 87 ? 15.732 -2.876 -22.030 1.00 96.38 87 THR A CA 1
ATOM 681 C C . THR A 1 87 ? 15.562 -2.917 -23.546 1.00 96.38 87 THR A C 1
ATOM 683 O O . THR A 1 87 ? 16.490 -3.290 -24.263 1.00 96.38 87 THR A O 1
ATOM 686 N N . ARG A 1 88 ? 14.421 -2.447 -24.060 1.00 96.19 88 ARG A N 1
ATOM 687 C CA . ARG A 1 88 ? 14.154 -2.393 -25.501 1.00 96.19 88 ARG A CA 1
ATOM 688 C C . ARG A 1 88 ? 15.144 -1.497 -26.250 1.00 96.19 88 ARG A C 1
ATOM 690 O O . ARG A 1 88 ? 15.585 -1.840 -27.348 1.00 96.19 88 ARG A O 1
ATOM 697 N N . LEU A 1 89 ? 15.479 -0.331 -25.697 1.00 96.12 89 LEU A N 1
ATOM 698 C CA . LEU A 1 89 ? 16.473 0.570 -26.287 1.00 96.12 89 LEU A CA 1
ATOM 699 C C . LEU A 1 89 ? 17.868 -0.061 -26.291 1.00 96.12 89 LEU A C 1
ATOM 701 O O . LEU A 1 89 ? 18.586 0.056 -27.285 1.00 96.12 89 LEU A O 1
ATOM 705 N N . PHE A 1 90 ? 18.228 -0.767 -25.220 1.00 94.88 90 PHE A N 1
ATOM 706 C CA . PHE A 1 90 ? 19.492 -1.489 -25.132 1.00 94.88 90 PHE A CA 1
ATOM 707 C C . PHE A 1 90 ? 19.596 -2.594 -26.194 1.00 94.88 90 PHE A C 1
ATOM 709 O O . PHE A 1 90 ? 20.591 -2.662 -26.913 1.00 94.88 90 PHE A O 1
ATOM 716 N N . GLU A 1 91 ? 18.548 -3.401 -26.376 1.00 95.06 91 GLU A N 1
ATOM 717 C CA . GLU A 1 91 ? 18.501 -4.426 -27.428 1.00 95.06 91 GLU A CA 1
ATOM 718 C C . GLU A 1 91 ? 18.673 -3.829 -28.830 1.00 95.06 91 GLU A C 1
ATOM 720 O O . GLU A 1 91 ? 19.444 -4.352 -29.637 1.00 95.06 91 GLU A O 1
ATOM 725 N N . LYS A 1 92 ? 18.009 -2.700 -29.119 1.00 94.19 92 LYS A N 1
ATOM 726 C CA . LYS A 1 92 ? 18.168 -1.987 -30.398 1.00 94.19 92 LYS A CA 1
ATOM 727 C C . LYS A 1 92 ? 19.601 -1.505 -30.623 1.00 94.19 92 LYS A C 1
ATOM 729 O O . LYS A 1 92 ? 20.093 -1.588 -31.746 1.00 94.19 92 LYS A O 1
ATOM 734 N N . LEU A 1 93 ? 20.264 -1.006 -29.579 1.00 94.06 93 LEU A N 1
ATOM 735 C CA . LEU A 1 93 ? 21.655 -0.562 -29.661 1.00 94.06 93 LEU A CA 1
ATOM 736 C C . LEU A 1 93 ? 22.602 -1.732 -29.959 1.00 94.06 93 LEU A C 1
ATOM 738 O O . LEU A 1 93 ? 23.483 -1.615 -30.806 1.00 94.06 93 LEU A O 1
ATOM 742 N N . VAL A 1 94 ? 22.397 -2.877 -29.307 1.00 94.06 94 VAL A N 1
ATOM 743 C CA . VAL A 1 94 ? 23.183 -4.091 -29.574 1.00 94.06 94 VAL A CA 1
ATOM 744 C C . VAL A 1 94 ? 22.974 -4.568 -31.015 1.00 94.06 94 VAL A C 1
ATOM 746 O O . VAL A 1 94 ? 23.932 -4.920 -31.702 1.00 94.06 94 VAL A O 1
ATOM 749 N N . GLN A 1 95 ? 21.734 -4.549 -31.508 1.00 92.31 95 GLN A N 1
ATOM 750 C CA . GLN A 1 95 ? 21.429 -4.921 -32.891 1.00 92.31 95 GLN A CA 1
ATOM 751 C C . GLN A 1 95 ? 22.099 -3.988 -33.907 1.00 92.31 95 GLN A C 1
ATOM 753 O O . GLN A 1 95 ? 22.668 -4.476 -34.882 1.00 92.31 95 GLN A O 1
ATOM 758 N N . SER A 1 96 ? 22.079 -2.670 -33.683 1.00 89.25 96 SE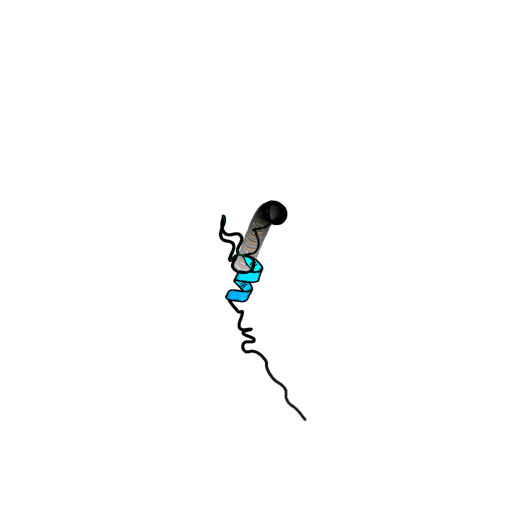R A N 1
ATOM 759 C CA . SER A 1 96 ? 22.710 -1.716 -34.602 1.00 89.25 96 SER A CA 1
ATOM 760 C C . SER A 1 96 ? 24.235 -1.833 -34.614 1.00 89.25 96 SER A C 1
ATOM 762 O O . SER A 1 96 ? 24.835 -1.772 -35.686 1.00 89.25 96 SER A O 1
ATOM 764 N N . GLN A 1 97 ? 24.869 -2.079 -33.462 1.00 84.62 97 GLN A N 1
ATOM 765 C CA . GLN A 1 97 ? 26.307 -2.355 -33.403 1.00 84.62 97 GLN A CA 1
ATOM 766 C C . GLN A 1 97 ? 26.676 -3.620 -34.186 1.00 84.62 97 GLN A C 1
ATOM 768 O O . GLN A 1 97 ? 27.607 -3.588 -34.986 1.00 84.62 97 GLN A O 1
ATOM 773 N N . ASN A 1 98 ? 25.910 -4.703 -34.030 1.00 80.19 98 ASN A N 1
ATOM 774 C CA . ASN A 1 98 ? 26.160 -5.958 -34.744 1.00 80.19 98 ASN A CA 1
ATOM 775 C C . ASN A 1 98 ? 25.949 -5.853 -36.266 1.00 80.19 98 ASN A C 1
ATOM 777 O O . ASN A 1 98 ? 26.599 -6.575 -37.020 1.00 80.19 98 ASN A O 1
ATOM 781 N N . LEU A 1 99 ? 25.039 -4.986 -36.724 1.00 72.31 99 LEU A N 1
ATOM 782 C CA . LEU A 1 99 ? 24.836 -4.706 -38.151 1.00 72.31 99 LEU A CA 1
ATOM 783 C C . LEU A 1 99 ? 25.992 -3.876 -38.724 1.00 72.31 99 LEU A C 1
ATOM 785 O O . LEU A 1 99 ? 26.548 -4.240 -39.754 1.00 72.31 99 LEU A O 1
ATOM 789 N N . ASN A 1 100 ? 26.439 -2.842 -38.007 1.00 69.56 100 ASN A N 1
ATOM 790 C CA . ASN A 1 100 ? 27.578 -2.022 -38.431 1.00 69.56 100 ASN A CA 1
ATOM 791 C C . ASN A 1 100 ? 28.899 -2.811 -38.516 1.00 69.56 100 ASN A C 1
ATOM 793 O O . ASN A 1 100 ? 29.769 -2.448 -39.299 1.00 69.56 100 ASN A O 1
ATOM 797 N N . SER A 1 101 ? 29.067 -3.885 -37.738 1.00 66.38 101 SER A N 1
ATOM 798 C CA . SER A 1 101 ? 30.230 -4.779 -37.847 1.00 66.38 101 SER A CA 1
ATOM 799 C C . SER A 1 101 ? 30.157 -5.766 -39.018 1.00 66.38 101 SER A C 1
ATOM 801 O O . SER A 1 101 ? 31.161 -6.401 -39.318 1.00 66.38 101 SER A O 1
ATOM 803 N N . ARG A 1 102 ? 28.992 -5.934 -39.658 1.00 59.66 102 ARG A N 1
ATOM 804 C CA . ARG A 1 102 ? 28.788 -6.869 -40.779 1.00 59.66 102 ARG A CA 1
ATOM 805 C C . ARG A 1 102 ? 28.931 -6.229 -42.157 1.00 59.66 102 ARG A C 1
ATOM 807 O O . ARG A 1 102 ? 29.265 -6.942 -43.091 1.00 59.66 102 ARG A O 1
ATOM 814 N N . ASP A 1 103 ? 28.710 -4.924 -42.267 1.00 56.28 103 ASP A N 1
ATOM 815 C CA . ASP A 1 103 ? 28.828 -4.174 -43.528 1.00 56.28 103 ASP A CA 1
ATOM 816 C C . ASP A 1 103 ? 30.245 -3.590 -43.754 1.00 56.28 103 ASP A C 1
ATOM 818 O O . ASP A 1 103 ? 30.452 -2.788 -44.664 1.00 56.28 103 ASP A O 1
ATOM 822 N N . GLY A 1 104 ? 31.211 -3.947 -42.897 1.00 56.44 104 GLY A N 1
ATOM 823 C CA . GLY A 1 104 ? 32.590 -3.438 -42.909 1.00 56.44 104 GLY A CA 1
ATOM 824 C C . GLY A 1 104 ? 33.672 -4.408 -43.407 1.00 56.44 104 GLY A C 1
ATOM 825 O O . GLY A 1 104 ? 34.840 -4.023 -43.366 1.00 56.44 104 GLY A O 1
ATOM 826 N N . ASP A 1 1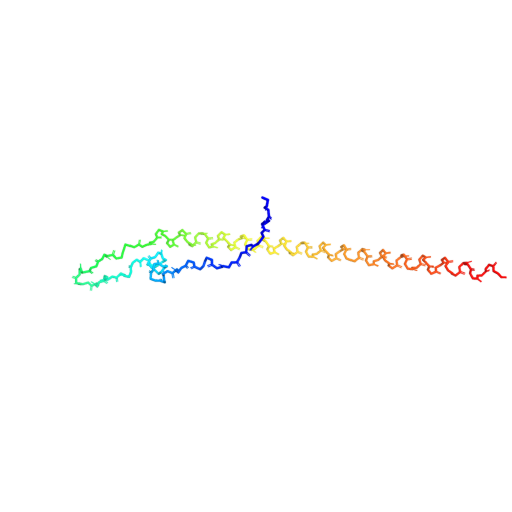05 ? 33.302 -5.614 -43.853 1.00 47.44 105 ASP A N 1
ATOM 827 C CA . ASP A 1 105 ? 34.163 -6.605 -44.538 1.00 47.44 105 ASP A CA 1
ATOM 828 C C . ASP A 1 105 ? 33.774 -6.709 -46.025 1.00 47.44 105 ASP A C 1
ATOM 830 O O . ASP A 1 105 ? 34.677 -6.921 -46.869 1.00 47.44 105 ASP A O 1
#

Organism: NCBI:txid168488